Protein AF-A0A7X7AQ90-F1 (afdb_monomer_lite)

pLDDT: mean 83.87, std 15.52, range [33.66, 98.31]

Foldseek 3Di:
DDDDDDPPPPDDDDDPCCVVPPLVVVQCVPPNVVLVVLLVLLQVVLVPDPPSKDFPDLQVSCVVSVHDSVCSVSNVCSQPPRLQWDADPVNTMIHGPVSNVVVVVVVVVVVVVVLVVLLQVQLVQCCVPVVDDPPDDSVNSSVVCVPDDPVRSVVSVVVSVVVVVVVVVVVVVD

Secondary structure (DSSP, 8-state):
---------------TTTTT-HHHHHHHHHHHHHHHHHHHHHHHHHHHSGGGEEE--HHHHHHHTT--GGGHHHHHHHHHHSSS-EE-TTSSEEE-HHHHHHHHHHHHHHHHHHHHHHHHHHHHHHHHTT-S-TT--HHHHHHHHHHS-HHHHHHHHHHHHHHHHHHHHHHH--

Structure (mmCIF, N/CA/C/O backbone):
data_AF-A0A7X7AQ90-F1
#
_entry.id   AF-A0A7X7AQ90-F1
#
loop_
_atom_site.group_PDB
_atom_site.id
_atom_site.type_symbol
_atom_site.label_atom_id
_atom_site.label_alt_id
_atom_site.label_comp_id
_atom_site.label_asym_id
_atom_site.label_entity_id
_atom_site.label_seq_id
_atom_site.pdbx_PDB_ins_code
_atom_site.Cartn_x
_atom_site.Cartn_y
_atom_site.Cartn_z
_atom_site.occupancy
_atom_site.B_iso_or_equiv
_atom_site.auth_seq_id
_atom_site.auth_comp_id
_atom_site.auth_asym_id
_atom_site.auth_atom_id
_atom_site.pdbx_PDB_model_num
ATOM 1 N N . MET A 1 1 ? 6.581 34.010 -11.342 1.00 36.72 1 MET A N 1
ATOM 2 C CA . MET A 1 1 ? 5.566 33.198 -12.042 1.00 36.72 1 MET A CA 1
ATOM 3 C C . MET A 1 1 ? 5.874 31.748 -11.698 1.00 36.72 1 MET A C 1
ATOM 5 O O . MET A 1 1 ? 6.819 31.195 -12.242 1.00 36.72 1 MET A O 1
ATOM 9 N N . ALA A 1 2 ? 5.233 31.218 -10.655 1.00 33.66 2 ALA A N 1
ATOM 10 C CA . ALA A 1 2 ? 5.520 29.880 -10.141 1.00 33.66 2 ALA A CA 1
ATOM 11 C C . ALA A 1 2 ? 4.783 28.842 -10.994 1.00 33.66 2 ALA A C 1
ATOM 13 O O . ALA A 1 2 ? 3.588 28.985 -11.245 1.00 33.66 2 ALA A O 1
ATOM 14 N N . ILE A 1 3 ? 5.518 27.834 -11.459 1.00 39.72 3 ILE A N 1
ATOM 15 C CA . ILE A 1 3 ? 4.978 26.676 -12.169 1.00 39.72 3 ILE A CA 1
ATOM 16 C C . ILE A 1 3 ? 4.234 25.843 -11.125 1.00 39.72 3 ILE A C 1
ATOM 18 O O . ILE A 1 3 ? 4.847 25.267 -10.230 1.00 39.72 3 ILE A O 1
ATOM 22 N N . ILE A 1 4 ? 2.905 25.856 -11.205 1.00 45.44 4 ILE A N 1
ATOM 23 C CA . ILE A 1 4 ? 2.028 25.020 -10.388 1.00 45.44 4 ILE A CA 1
ATOM 24 C C . ILE A 1 4 ? 2.265 23.577 -10.834 1.00 45.44 4 ILE A C 1
ATOM 26 O O . ILE A 1 4 ? 2.124 23.259 -12.016 1.00 45.44 4 ILE A O 1
ATOM 30 N N . GLY A 1 5 ? 2.699 22.741 -9.890 1.00 42.06 5 GLY A N 1
ATOM 31 C CA . GLY A 1 5 ? 2.910 21.317 -10.103 1.00 42.06 5 GLY A CA 1
ATOM 32 C C . GLY A 1 5 ? 1.637 20.665 -10.628 1.00 42.06 5 GLY A C 1
ATOM 33 O O . GLY A 1 5 ? 0.550 20.872 -10.101 1.00 42.06 5 GLY A O 1
ATOM 34 N N . THR A 1 6 ? 1.780 19.897 -11.698 1.00 45.97 6 THR A N 1
ATOM 35 C CA . THR A 1 6 ? 0.759 18.970 -12.175 1.00 45.97 6 THR A CA 1
ATOM 36 C C . THR A 1 6 ? 0.484 17.944 -11.083 1.00 45.97 6 THR A C 1
ATOM 38 O O . THR A 1 6 ? 1.314 17.061 -10.858 1.00 45.97 6 THR A O 1
ATOM 41 N N . ASP A 1 7 ? -0.667 18.063 -10.420 1.00 43.97 7 ASP A N 1
ATOM 42 C CA . ASP A 1 7 ? -1.220 17.014 -9.570 1.00 43.97 7 ASP A CA 1
ATOM 43 C C . ASP A 1 7 ? -1.298 15.720 -10.386 1.00 43.97 7 ASP A C 1
ATOM 45 O O . ASP A 1 7 ? -2.056 15.600 -11.355 1.00 43.97 7 ASP A O 1
ATOM 49 N N . MET A 1 8 ? -0.464 14.745 -10.020 1.00 46.53 8 MET A N 1
ATOM 50 C CA . MET A 1 8 ? -0.612 13.381 -10.499 1.00 46.53 8 MET A CA 1
ATOM 51 C C . MET A 1 8 ? -1.924 12.853 -9.935 1.00 46.53 8 MET A C 1
ATOM 53 O O . MET A 1 8 ? -1.997 12.474 -8.771 1.00 46.53 8 MET A O 1
ATOM 57 N N . ASN A 1 9 ? -2.948 12.881 -10.788 1.00 40.16 9 ASN A N 1
ATOM 58 C CA . ASN A 1 9 ? -4.267 12.291 -10.610 1.00 40.16 9 ASN A CA 1
ATOM 59 C C . ASN A 1 9 ? -4.200 11.069 -9.673 1.00 40.16 9 ASN A C 1
ATOM 61 O O . ASN A 1 9 ? -3.647 10.027 -10.040 1.00 40.16 9 ASN A O 1
ATOM 65 N N . SER A 1 10 ? -4.720 11.237 -8.453 1.00 38.38 10 SER A N 1
ATOM 66 C CA . SER A 1 10 ? -4.784 10.224 -7.397 1.00 38.38 10 SER A CA 1
ATOM 67 C C . SER A 1 10 ? -5.743 9.108 -7.818 1.00 38.38 10 SER A C 1
ATOM 69 O O . SER A 1 10 ? -6.911 9.074 -7.442 1.00 38.38 10 SER A O 1
ATOM 71 N N . TYR A 1 11 ? -5.278 8.216 -8.692 1.00 41.94 11 TYR A N 1
ATOM 72 C CA . TYR A 1 11 ? -5.996 6.989 -9.000 1.00 41.94 11 TYR A CA 1
ATOM 73 C C . TYR A 1 11 ? -5.712 5.989 -7.884 1.00 41.94 11 TYR A C 1
ATOM 75 O O . TYR A 1 11 ? -4.647 5.368 -7.840 1.00 41.94 11 TYR A O 1
ATOM 83 N N . PHE A 1 12 ? -6.661 5.869 -6.963 1.00 40.75 12 PHE A N 1
ATOM 84 C CA . PHE A 1 12 ? -6.684 4.800 -5.982 1.00 40.75 12 PHE A CA 1
ATOM 85 C C . PHE A 1 12 ? -7.388 3.599 -6.624 1.00 40.75 12 PHE A C 1
ATOM 87 O O . PHE A 1 12 ? -8.560 3.690 -6.992 1.00 40.75 12 PHE A O 1
ATOM 94 N N . ALA A 1 13 ? -6.670 2.493 -6.836 1.00 45.75 13 ALA A N 1
ATOM 95 C CA . ALA A 1 13 ? -7.285 1.265 -7.326 1.00 45.75 13 ALA A CA 1
ATOM 96 C C . ALA A 1 13 ? -8.237 0.751 -6.238 1.00 45.75 13 ALA A C 1
ATOM 98 O O . ALA A 1 13 ? -7.793 0.301 -5.189 1.00 45.75 13 ALA A O 1
ATOM 99 N N . HIS A 1 14 ? -9.540 0.894 -6.457 1.00 53.62 14 HIS A N 1
ATOM 100 C CA . HIS A 1 14 ? -10.553 0.354 -5.562 1.00 53.62 14 HIS A CA 1
ATOM 101 C C . HIS A 1 14 ? -10.914 -1.047 -6.051 1.00 53.62 14 HIS A C 1
ATOM 103 O O . HIS A 1 14 ? -11.253 -1.219 -7.227 1.00 53.62 14 HIS A O 1
ATOM 109 N N . ASP A 1 15 ? -10.873 -2.044 -5.170 1.00 54.84 15 ASP A N 1
ATOM 110 C CA . ASP A 1 15 ? -11.401 -3.360 -5.505 1.00 54.84 15 ASP A CA 1
ATOM 111 C C . ASP A 1 15 ? -12.885 -3.223 -5.827 1.00 54.84 15 ASP A C 1
ATOM 113 O O . ASP A 1 15 ? -13.664 -2.672 -5.045 1.00 54.84 15 ASP A O 1
ATOM 117 N N . SER A 1 16 ? -13.293 -3.695 -7.005 1.00 51.47 16 SER A N 1
ATOM 118 C CA . SER A 1 16 ? -14.656 -3.494 -7.530 1.00 51.47 16 SER A CA 1
ATOM 119 C C . SER A 1 16 ? -15.745 -4.049 -6.590 1.00 51.47 16 SER A C 1
ATOM 121 O O . SER A 1 16 ? -16.898 -3.640 -6.685 1.00 51.47 16 SER A O 1
ATOM 123 N N . ASN A 1 17 ? -15.351 -4.903 -5.634 1.00 55.38 17 ASN A N 1
ATOM 124 C CA . ASN A 1 17 ? -16.199 -5.555 -4.640 1.00 55.38 17 ASN A CA 1
ATOM 125 C C . ASN A 1 17 ? -15.858 -5.188 -3.180 1.00 55.38 17 ASN A C 1
ATOM 127 O O . ASN A 1 17 ? -16.280 -5.904 -2.279 1.00 55.38 17 ASN A O 1
ATOM 131 N N . ALA A 1 18 ? -15.145 -4.090 -2.881 1.00 55.31 18 ALA A N 1
ATOM 132 C CA . ALA A 1 18 ? -14.766 -3.786 -1.484 1.00 55.31 18 ALA A CA 1
ATOM 133 C C . ALA A 1 18 ? -15.975 -3.607 -0.534 1.00 55.31 18 ALA A C 1
ATOM 135 O O . ALA A 1 18 ? -15.851 -3.738 0.681 1.00 55.31 18 ALA A O 1
ATOM 136 N N . ARG A 1 19 ? -17.171 -3.343 -1.084 1.00 57.69 19 ARG A N 1
ATOM 137 C CA . ARG A 1 19 ? -18.437 -3.298 -0.332 1.00 57.69 19 ARG A CA 1
ATOM 138 C C . ARG A 1 19 ? -18.972 -4.688 0.052 1.00 57.69 19 ARG A C 1
ATOM 140 O O . ARG A 1 19 ? -19.785 -4.787 0.966 1.00 57.69 19 ARG A O 1
ATOM 147 N N . GLU A 1 20 ? -18.543 -5.733 -0.646 1.00 61.50 20 GLU A N 1
ATOM 148 C CA . GLU A 1 20 ? -18.900 -7.135 -0.395 1.00 61.50 20 GLU A CA 1
ATOM 149 C C . GLU A 1 20 ? -17.833 -7.878 0.423 1.00 61.50 20 GLU A C 1
ATOM 151 O O . GLU A 1 20 ? -18.073 -9.011 0.838 1.00 61.50 20 GLU A O 1
ATOM 156 N N . ASP A 1 21 ? -16.681 -7.254 0.703 1.00 81.44 21 ASP A N 1
ATOM 157 C CA . ASP A 1 21 ? -15.670 -7.835 1.586 1.00 81.44 21 ASP A CA 1
ATOM 158 C C . ASP A 1 21 ? -16.246 -7.990 3.004 1.00 81.44 21 ASP A C 1
ATOM 160 O O . ASP A 1 21 ? -16.609 -7.019 3.678 1.00 81.44 21 ASP A O 1
ATOM 164 N N . ALA A 1 22 ? -16.329 -9.240 3.466 1.00 85.94 22 ALA A N 1
ATOM 165 C CA . ALA A 1 22 ? -16.864 -9.591 4.773 1.00 85.94 22 ALA A CA 1
ATOM 166 C C . ALA A 1 22 ? -16.103 -8.913 5.929 1.00 85.94 22 ALA A C 1
ATOM 168 O O . ALA A 1 22 ? -16.722 -8.577 6.945 1.00 85.94 22 ALA A O 1
ATOM 169 N N . ARG A 1 23 ? -14.798 -8.655 5.772 1.00 91.12 23 ARG A N 1
ATOM 170 C CA . ARG A 1 23 ? -13.968 -7.938 6.754 1.00 91.12 23 ARG A CA 1
ATOM 171 C C . ARG A 1 23 ? -14.397 -6.481 6.866 1.00 91.12 23 ARG A C 1
ATOM 173 O O . ARG A 1 23 ? -14.662 -5.994 7.965 1.00 91.12 23 ARG A O 1
ATOM 180 N N . MET A 1 24 ? -14.590 -5.821 5.723 1.00 91.81 24 MET A N 1
ATOM 181 C CA . MET A 1 24 ? -15.057 -4.434 5.651 1.00 91.81 24 MET A CA 1
ATOM 182 C C . MET A 1 24 ? -16.499 -4.280 6.140 1.00 91.81 24 MET A C 1
ATOM 184 O O . MET A 1 24 ? -16.811 -3.321 6.847 1.00 91.81 24 MET A O 1
ATOM 188 N N . ILE A 1 25 ? -17.376 -5.243 5.842 1.00 91.69 25 ILE A N 1
ATOM 189 C CA . ILE A 1 25 ? -18.739 -5.282 6.394 1.00 91.69 25 ILE A CA 1
ATOM 190 C C . ILE A 1 25 ? -18.697 -5.424 7.923 1.00 91.69 25 ILE A C 1
ATOM 192 O O . ILE A 1 25 ? -19.454 -4.756 8.629 1.00 91.69 25 ILE A O 1
ATOM 196 N N . THR A 1 26 ? -17.815 -6.275 8.452 1.00 93.50 26 THR A N 1
ATOM 197 C CA . THR A 1 26 ? -17.663 -6.478 9.902 1.00 93.50 26 THR A CA 1
ATOM 198 C C . THR A 1 26 ? -17.117 -5.223 10.583 1.00 93.50 26 THR A C 1
ATOM 200 O O . THR A 1 26 ? -17.656 -4.802 11.611 1.00 93.50 26 THR A O 1
ATOM 203 N N . LEU A 1 27 ? -16.133 -4.562 9.967 1.00 95.50 27 LEU A N 1
ATOM 204 C CA . LEU A 1 27 ? -15.621 -3.259 10.389 1.00 95.50 27 LEU A CA 1
ATOM 205 C C . LEU A 1 27 ? -16.728 -2.207 10.432 1.00 95.50 27 LEU A C 1
ATOM 207 O O . LEU A 1 27 ? -16.928 -1.562 11.461 1.00 95.50 27 LEU A O 1
ATOM 211 N N . GLN A 1 28 ? -17.496 -2.079 9.349 1.00 94.56 28 GLN A N 1
ATOM 212 C CA . GLN A 1 28 ? -18.601 -1.130 9.275 1.00 94.56 28 GLN A CA 1
ATOM 213 C C . GLN A 1 28 ? -19.657 -1.395 10.350 1.00 94.56 28 GLN A C 1
ATOM 215 O O . GLN A 1 28 ? -20.180 -0.459 10.951 1.00 94.56 28 GLN A O 1
ATOM 220 N N . ARG A 1 29 ? -19.982 -2.667 10.602 1.00 95.12 29 ARG A N 1
ATOM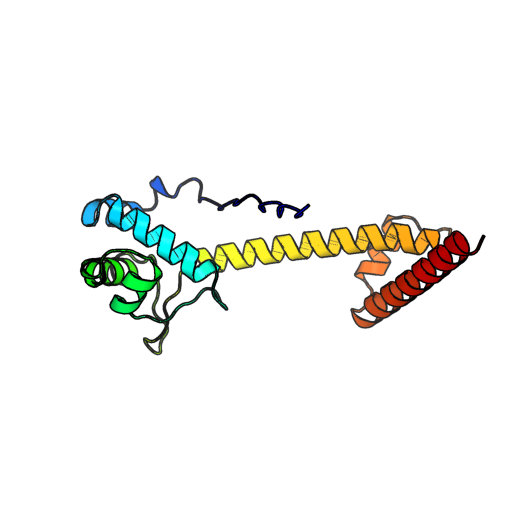 221 C CA . ARG A 1 29 ? -20.957 -3.053 11.627 1.00 95.12 29 ARG A CA 1
ATOM 222 C C . ARG A 1 29 ? -20.512 -2.666 13.034 1.00 95.12 29 ARG A C 1
ATOM 224 O O . ARG A 1 29 ? -21.365 -2.278 13.826 1.00 95.12 29 ARG A O 1
ATOM 231 N N . LYS A 1 30 ? -19.219 -2.789 13.348 1.00 96.69 30 LYS A N 1
ATOM 232 C CA . LYS A 1 30 ? -18.688 -2.523 14.694 1.00 96.69 30 LYS A CA 1
ATOM 233 C C . LYS A 1 30 ? -18.359 -1.045 14.920 1.00 96.69 30 LYS A C 1
ATOM 235 O O . LYS A 1 30 ? -18.707 -0.508 15.963 1.00 96.69 30 LYS A O 1
ATOM 240 N N . HIS A 1 31 ? -17.738 -0.396 13.936 1.00 96.19 31 HIS A N 1
ATOM 241 C CA . HIS A 1 31 ? -17.128 0.935 14.076 1.00 96.19 31 HIS A CA 1
ATOM 242 C C . HIS A 1 31 ? -17.711 1.992 13.128 1.00 96.19 31 HIS A C 1
ATOM 244 O O . HIS A 1 31 ? -17.219 3.120 13.047 1.00 96.19 31 HIS A O 1
ATOM 250 N N . GLY A 1 32 ? -18.762 1.645 12.382 1.00 95.19 32 GLY A N 1
ATOM 251 C CA . GLY A 1 32 ? -19.426 2.553 11.454 1.00 95.19 32 GLY A CA 1
ATOM 252 C C . GLY A 1 32 ? -18.506 3.061 10.342 1.00 95.19 32 GLY A C 1
ATOM 253 O O . GLY A 1 32 ? -17.493 2.455 9.988 1.00 95.19 32 GLY A O 1
ATOM 254 N N . TYR A 1 33 ? -18.864 4.214 9.778 1.00 94.44 33 TYR A N 1
ATOM 255 C CA . TYR A 1 33 ? -18.056 4.863 8.742 1.00 94.44 33 TYR A CA 1
ATOM 256 C C . TYR A 1 33 ? -16.755 5.470 9.277 1.00 94.44 33 TYR A C 1
ATOM 258 O O . TYR A 1 33 ? -15.823 5.640 8.496 1.00 94.44 33 TYR A O 1
ATOM 266 N N . GLN A 1 34 ? -16.661 5.751 10.582 1.00 95.31 34 GLN A N 1
ATOM 267 C CA . GLN A 1 34 ? -15.409 6.194 11.199 1.00 95.31 34 GLN A CA 1
ATOM 268 C C . GLN A 1 34 ? -14.340 5.103 11.080 1.00 95.31 34 GLN A C 1
ATOM 270 O O . GLN A 1 34 ? -13.233 5.385 10.628 1.00 95.31 34 GLN A O 1
ATOM 275 N N . GLY A 1 35 ? -14.695 3.848 11.383 1.00 95.50 35 GLY A N 1
ATOM 276 C CA . GLY A 1 35 ? -13.784 2.717 11.215 1.00 95.50 35 GLY A CA 1
ATOM 277 C C . GLY A 1 35 ? -13.321 2.533 9.770 1.00 95.50 35 GLY A C 1
ATOM 278 O O . GLY A 1 35 ? -12.132 2.360 9.524 1.00 95.50 35 GLY A O 1
ATOM 279 N N . ILE A 1 36 ? -14.240 2.654 8.804 1.00 95.19 36 ILE A N 1
ATOM 280 C CA . ILE A 1 36 ? -13.896 2.615 7.371 1.00 95.19 36 ILE A CA 1
ATOM 281 C C . ILE A 1 36 ? -12.925 3.746 7.003 1.00 95.19 36 ILE A C 1
ATOM 283 O O . ILE A 1 36 ? -11.958 3.511 6.283 1.00 95.19 36 ILE A O 1
ATOM 287 N N . GLY A 1 37 ? -13.178 4.970 7.474 1.00 95.56 37 GLY A N 1
ATOM 288 C CA . GLY A 1 37 ? -12.315 6.119 7.201 1.00 95.56 37 GLY A CA 1
ATOM 289 C C . GLY A 1 37 ? -10.895 5.914 7.728 1.00 95.56 37 GLY A C 1
ATOM 290 O O . GLY A 1 37 ? -9.934 6.150 7.002 1.00 95.56 37 GLY A O 1
ATOM 291 N N . ILE A 1 38 ? -10.765 5.406 8.955 1.00 96.94 38 ILE A N 1
ATOM 292 C CA . ILE A 1 38 ? -9.464 5.111 9.568 1.00 96.94 38 ILE A CA 1
ATOM 293 C C . ILE A 1 38 ? -8.749 3.980 8.833 1.00 96.94 38 ILE A C 1
ATOM 295 O O . ILE A 1 38 ? -7.557 4.098 8.577 1.00 96.94 38 ILE A O 1
ATOM 299 N N . TYR A 1 39 ? -9.460 2.921 8.435 1.00 96.56 39 TYR A N 1
ATOM 300 C CA . TYR A 1 39 ? -8.883 1.868 7.597 1.00 96.56 39 TYR A CA 1
ATOM 301 C C . TYR A 1 39 ? -8.241 2.448 6.328 1.00 96.56 39 TYR A C 1
ATOM 303 O O . TYR A 1 39 ? -7.079 2.164 6.042 1.00 96.56 39 TYR A O 1
ATOM 311 N N . TRP A 1 40 ? -8.955 3.309 5.597 1.00 95.62 40 TRP A N 1
ATOM 312 C CA . TRP A 1 40 ? -8.407 3.921 4.385 1.00 95.62 40 TRP A CA 1
ATOM 313 C C . TRP A 1 40 ? -7.221 4.842 4.670 1.00 95.62 40 TRP A C 1
ATOM 315 O O . TRP A 1 40 ? -6.251 4.827 3.914 1.00 95.62 40 TRP A O 1
ATOM 325 N N . ALA A 1 41 ? -7.263 5.588 5.774 1.00 96.38 41 ALA A N 1
ATOM 326 C CA . ALA A 1 41 ? -6.150 6.427 6.202 1.00 96.38 41 ALA A CA 1
ATOM 327 C C . ALA A 1 41 ? -4.899 5.591 6.549 1.00 96.38 41 ALA A C 1
ATOM 329 O O . ALA A 1 41 ? -3.787 5.966 6.182 1.00 96.38 41 ALA A O 1
ATOM 330 N N . LEU A 1 42 ? -5.073 4.422 7.180 1.00 97.56 42 LEU A N 1
ATOM 331 C CA . LEU A 1 42 ? -3.989 3.468 7.443 1.00 97.56 42 LEU A CA 1
ATOM 332 C C . LEU A 1 42 ? -3.410 2.902 6.141 1.00 97.56 42 LEU A C 1
ATOM 334 O O . LEU A 1 42 ? -2.195 2.881 5.978 1.00 97.56 42 LEU A O 1
ATOM 338 N N . ILE A 1 43 ? -4.250 2.490 5.186 1.00 96.62 43 ILE A N 1
ATOM 339 C CA . ILE A 1 43 ? -3.776 1.999 3.881 1.00 96.62 43 ILE A CA 1
ATOM 340 C C . ILE A 1 43 ? -2.978 3.077 3.137 1.00 96.62 43 ILE A C 1
ATOM 342 O O . ILE A 1 43 ? -1.937 2.783 2.547 1.00 96.62 43 ILE A O 1
ATOM 346 N N . GLU A 1 44 ? -3.437 4.330 3.168 1.00 95.44 44 GLU A N 1
ATOM 347 C CA . GLU A 1 44 ? -2.707 5.447 2.572 1.00 95.44 44 GLU A CA 1
ATOM 348 C C . GLU A 1 44 ? -1.349 5.669 3.252 1.00 95.44 44 GLU A C 1
ATOM 350 O O . GLU A 1 44 ? -0.342 5.808 2.553 1.00 95.44 44 GLU A O 1
ATOM 355 N N . LEU A 1 45 ? -1.306 5.638 4.589 1.00 96.81 45 LEU A N 1
ATOM 356 C CA . LEU A 1 45 ? -0.068 5.735 5.361 1.00 96.81 45 LEU A CA 1
ATOM 357 C C . LEU A 1 45 ? 0.921 4.633 4.964 1.00 96.81 45 LEU A C 1
ATOM 359 O O . LEU A 1 45 ? 2.075 4.931 4.655 1.00 96.81 45 LEU A O 1
ATOM 363 N N . LEU A 1 46 ? 0.476 3.376 4.928 1.00 97.25 46 LEU A N 1
ATOM 364 C CA . LEU A 1 46 ? 1.315 2.245 4.528 1.00 97.25 46 LEU A CA 1
ATOM 365 C C . LEU A 1 46 ? 1.853 2.434 3.107 1.00 97.25 46 LEU A C 1
ATOM 367 O O . LEU A 1 46 ? 3.052 2.320 2.876 1.00 97.25 46 LEU A O 1
ATOM 371 N N . ARG A 1 47 ? 0.993 2.820 2.159 1.00 95.12 47 ARG A N 1
ATOM 372 C CA . ARG A 1 47 ? 1.376 3.040 0.756 1.00 95.12 47 ARG A CA 1
ATOM 373 C C . ARG A 1 47 ? 2.467 4.105 0.582 1.00 95.12 47 ARG A C 1
ATOM 375 O O . ARG A 1 47 ? 3.210 4.053 -0.397 1.00 95.12 47 ARG A O 1
ATOM 382 N N . GLN A 1 48 ? 2.541 5.085 1.481 1.00 93.62 48 GLN A N 1
ATOM 383 C CA . GLN A 1 48 ? 3.552 6.147 1.454 1.00 93.62 48 GLN A CA 1
ATOM 384 C C . GLN A 1 48 ? 4.876 5.745 2.125 1.00 93.62 48 GLN A C 1
ATOM 386 O O . GLN A 1 48 ? 5.883 6.428 1.927 1.00 93.62 48 GLN A O 1
ATOM 391 N N . ASN A 1 49 ? 4.891 4.663 2.905 1.00 94.62 49 ASN A N 1
ATOM 392 C CA . ASN A 1 49 ? 6.069 4.201 3.627 1.00 94.62 49 ASN A CA 1
ATOM 393 C C . ASN A 1 49 ? 6.877 3.161 2.845 1.00 94.62 49 ASN A C 1
ATOM 395 O O . ASN A 1 49 ? 6.401 2.509 1.915 1.00 94.62 49 ASN A O 1
ATOM 399 N N . MET A 1 50 ? 8.144 3.018 3.238 1.00 90.25 50 MET A N 1
ATOM 400 C CA . MET A 1 50 ? 9.021 1.982 2.696 1.00 90.25 50 MET A CA 1
ATOM 401 C C . MET A 1 50 ? 8.470 0.596 3.051 1.00 90.25 50 MET A C 1
ATOM 403 O O . MET A 1 50 ? 7.968 0.401 4.151 1.00 90.25 50 MET A O 1
ATOM 407 N N . ASN A 1 51 ? 8.571 -0.351 2.115 1.00 92.56 51 ASN A N 1
ATOM 408 C CA . ASN A 1 51 ? 8.081 -1.731 2.251 1.00 92.56 51 ASN A CA 1
ATOM 409 C C . ASN A 1 51 ? 6.583 -1.871 2.564 1.00 92.56 51 ASN A C 1
ATOM 411 O O . ASN A 1 51 ? 6.143 -2.971 2.883 1.00 92.56 51 ASN A O 1
ATOM 415 N N . TYR A 1 52 ? 5.803 -0.791 2.455 1.00 95.62 52 TYR A N 1
ATOM 416 C CA . TYR A 1 52 ? 4.365 -0.803 2.722 1.00 95.62 52 TYR A CA 1
ATOM 417 C C . TYR A 1 52 ? 3.992 -1.219 4.157 1.00 95.62 52 TYR A C 1
ATOM 419 O O . TYR A 1 52 ? 2.914 -1.764 4.401 1.00 95.62 52 TYR A O 1
ATOM 427 N N . GLU A 1 53 ? 4.875 -0.929 5.114 1.00 97.12 53 GLU A N 1
ATOM 428 C CA . GLU A 1 53 ? 4.713 -1.224 6.541 1.00 97.12 53 GLU A CA 1
ATOM 429 C C . GLU A 1 53 ? 4.860 0.049 7.391 1.00 97.12 53 GLU A C 1
ATOM 431 O O . GLU A 1 53 ? 5.438 1.050 6.957 1.00 97.12 53 GLU A O 1
ATOM 436 N N . TYR A 1 54 ? 4.334 0.026 8.616 1.00 98.06 54 TYR A N 1
ATOM 437 C CA . TYR A 1 54 ? 4.522 1.114 9.578 1.00 98.06 54 TYR A CA 1
ATOM 438 C C . TYR A 1 54 ? 4.606 0.595 11.010 1.00 98.06 54 TYR A C 1
ATOM 440 O O . TYR A 1 54 ? 4.164 -0.513 11.300 1.00 98.06 54 TYR A O 1
ATOM 448 N N . GLN A 1 55 ? 5.195 1.384 11.909 1.00 97.88 55 GLN A N 1
ATOM 449 C CA . GLN A 1 55 ? 5.338 1.005 13.310 1.00 97.88 55 GLN A CA 1
ATOM 450 C C . GLN A 1 55 ? 3.963 0.823 13.975 1.00 97.88 55 GLN A C 1
ATOM 452 O O . GLN A 1 55 ? 3.075 1.664 13.831 1.00 97.88 55 GLN A O 1
ATOM 457 N N . TYR A 1 56 ? 3.797 -0.264 14.727 1.00 97.88 56 TYR A N 1
ATOM 458 C CA . TYR A 1 56 ? 2.604 -0.514 15.526 1.00 97.88 56 TYR A CA 1
ATOM 459 C C . TYR A 1 56 ? 2.652 0.313 16.818 1.00 97.88 56 TYR A C 1
ATOM 461 O O . TYR A 1 56 ? 3.310 -0.056 17.790 1.00 97.88 56 TYR A O 1
ATOM 469 N N . ASP A 1 57 ? 1.979 1.462 16.791 1.00 97.19 57 ASP A N 1
ATOM 470 C CA . ASP A 1 57 ? 1.832 2.389 17.917 1.00 97.19 57 ASP A CA 1
ATOM 471 C C . ASP A 1 57 ? 0.494 3.146 17.768 1.00 97.19 57 ASP A C 1
ATOM 473 O O . ASP A 1 57 ? 0.446 4.180 17.09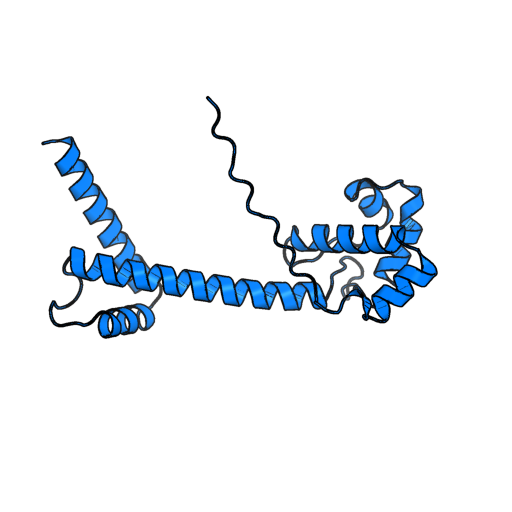7 1.00 97.19 57 ASP A O 1
ATOM 477 N N . PRO A 1 58 ? -0.624 2.612 18.302 1.00 96.44 58 PRO A N 1
ATOM 478 C CA . PRO A 1 58 ? -1.958 3.185 18.097 1.00 96.44 58 PRO A CA 1
ATOM 479 C C . PRO A 1 58 ? -2.119 4.639 18.565 1.00 96.44 58 PRO A C 1
ATOM 481 O O . PRO A 1 58 ? -2.843 5.402 17.924 1.00 96.44 58 PRO A O 1
ATOM 484 N N . GLU A 1 59 ? -1.435 5.041 19.640 1.00 95.38 59 GLU A N 1
ATOM 485 C CA . GLU A 1 59 ? -1.479 6.417 20.156 1.00 95.38 59 GLU A CA 1
ATOM 486 C C . GLU A 1 59 ? -0.805 7.384 19.177 1.00 95.38 59 GLU A C 1
ATOM 488 O O . GLU A 1 59 ? -1.383 8.398 18.778 1.00 95.38 59 GLU A O 1
ATOM 493 N N . ASN A 1 60 ? 0.396 7.039 18.712 1.00 95.88 60 ASN A N 1
ATOM 494 C CA . ASN A 1 60 ? 1.106 7.842 17.720 1.00 95.88 60 ASN A CA 1
ATOM 495 C C . ASN A 1 60 ? 0.385 7.836 16.362 1.00 95.88 60 ASN A C 1
ATOM 497 O O . ASN A 1 60 ? 0.299 8.861 15.687 1.00 95.88 60 ASN A O 1
ATOM 501 N N . LEU A 1 61 ? -0.207 6.705 15.970 1.00 97.12 61 LEU A N 1
ATOM 502 C CA . LEU A 1 61 ? -1.018 6.615 14.759 1.00 97.12 61 LEU A CA 1
ATOM 503 C C . LEU A 1 61 ? -2.204 7.584 14.797 1.00 97.12 61 LEU A C 1
ATOM 505 O O . LEU A 1 61 ? -2.468 8.227 13.783 1.00 97.12 61 LEU A O 1
ATOM 509 N N . ALA A 1 62 ? -2.882 7.754 15.936 1.00 95.75 62 ALA A N 1
ATOM 510 C CA . ALA A 1 62 ? -3.967 8.731 16.053 1.00 95.75 62 ALA A CA 1
ATOM 511 C C . ALA A 1 62 ? -3.485 10.152 15.708 1.00 95.75 62 ALA A C 1
ATOM 513 O O . ALA A 1 62 ? -4.094 10.843 14.883 1.00 95.75 62 ALA A O 1
ATOM 514 N N . TYR A 1 63 ? -2.324 10.532 16.247 1.00 95.50 63 TYR A N 1
ATOM 515 C CA . TYR A 1 63 ? -1.678 11.808 15.952 1.00 95.50 63 TYR A CA 1
ATOM 516 C C . TYR A 1 63 ? -1.288 11.945 14.469 1.00 95.50 63 TYR A C 1
ATOM 518 O O . TYR A 1 63 ? -1.616 12.948 13.828 1.00 95.50 63 TYR A O 1
ATOM 526 N N . ILE A 1 64 ? -0.632 10.932 13.891 1.00 95.06 64 ILE A N 1
ATOM 527 C CA . ILE A 1 64 ? -0.188 10.930 12.484 1.00 95.06 64 ILE A CA 1
ATOM 528 C C . ILE A 1 64 ? -1.370 11.037 11.520 1.00 95.06 64 ILE A C 1
ATOM 530 O O . ILE A 1 64 ? -1.323 11.812 10.561 1.00 95.06 64 ILE A O 1
ATOM 534 N N . LEU A 1 65 ? -2.448 10.301 11.795 1.00 95.00 65 LEU A N 1
ATOM 535 C CA . LEU A 1 65 ? -3.672 10.316 10.997 1.00 95.00 65 LEU A CA 1
ATOM 536 C C . LEU A 1 65 ? -4.525 11.571 11.240 1.00 95.00 65 LEU A C 1
ATOM 538 O O . LEU A 1 65 ? -5.524 11.770 10.548 1.00 95.00 65 LEU A O 1
ATOM 542 N N . ARG A 1 66 ? -4.122 12.441 12.180 1.00 93.62 66 ARG A N 1
ATOM 543 C CA . ARG A 1 66 ? -4.825 13.676 12.563 1.00 93.62 66 ARG A CA 1
ATOM 544 C C . ARG A 1 66 ? -6.266 13.422 12.999 1.00 93.62 66 ARG A C 1
ATOM 546 O O . ARG A 1 66 ? -7.160 14.226 12.726 1.00 93.62 66 ARG A O 1
ATOM 553 N N . VAL A 1 67 ? -6.478 12.293 13.662 1.00 91.25 67 VAL A N 1
ATOM 554 C CA . VAL A 1 67 ? -7.725 11.979 14.356 1.00 91.25 67 VAL A CA 1
ATOM 555 C C . VAL A 1 67 ? -7.566 12.326 15.834 1.00 91.25 67 VAL A C 1
ATOM 557 O O . VAL A 1 67 ? -6.477 12.670 16.287 1.00 91.25 67 VAL A O 1
ATOM 560 N N . SER A 1 68 ? -8.661 12.323 16.584 1.00 86.00 68 SER A N 1
ATOM 561 C CA . SER A 1 68 ? -8.612 12.609 18.015 1.00 86.00 68 SER A CA 1
ATOM 562 C C . SER A 1 68 ? -7.871 11.501 18.775 1.00 86.00 68 SER A C 1
ATOM 564 O O . SER A 1 68 ? -7.962 10.331 18.406 1.00 86.00 68 SER A O 1
ATOM 566 N N . ASP A 1 69 ? -7.152 11.858 19.842 1.00 79.56 69 ASP A N 1
ATOM 567 C CA . ASP A 1 69 ? -6.324 10.914 20.617 1.00 79.56 69 ASP A CA 1
ATOM 568 C C . ASP A 1 69 ? -7.145 9.760 21.230 1.00 79.56 69 ASP A C 1
ATOM 570 O O . ASP A 1 69 ? -6.652 8.646 21.389 1.00 79.56 69 ASP A O 1
ATOM 574 N N . ASP A 1 70 ? -8.437 9.986 21.490 1.00 85.81 70 ASP A N 1
ATOM 575 C CA . ASP A 1 70 ? -9.396 8.963 21.935 1.00 85.81 70 ASP A CA 1
ATOM 576 C C . ASP A 1 70 ? -9.703 7.888 20.868 1.00 85.81 70 ASP A C 1
ATOM 578 O O . ASP A 1 70 ? -10.426 6.929 21.131 1.00 85.81 70 ASP A O 1
ATOM 582 N N . THR A 1 71 ? -9.124 8.009 19.670 1.00 92.19 71 THR A N 1
ATOM 583 C CA . THR A 1 71 ? -9.260 7.048 18.569 1.00 92.19 71 THR A CA 1
ATOM 584 C C . THR A 1 71 ? -8.228 5.912 18.644 1.00 92.19 71 THR A C 1
ATOM 586 O O . THR A 1 71 ? -8.309 4.971 17.854 1.00 92.19 71 THR A O 1
ATOM 589 N N . ALA A 1 72 ? -7.276 5.943 19.584 1.00 95.19 72 ALA A N 1
ATOM 590 C CA . ALA A 1 72 ? -6.235 4.915 19.707 1.00 95.19 72 ALA A CA 1
ATOM 591 C C . ALA A 1 72 ? -6.814 3.490 19.854 1.00 95.19 72 ALA A C 1
ATOM 593 O O . ALA A 1 72 ? -6.425 2.588 19.113 1.00 95.19 72 ALA A O 1
ATOM 594 N N . GLU A 1 73 ? -7.822 3.299 20.714 1.00 96.88 73 GLU A N 1
ATOM 595 C CA . GLU A 1 73 ? -8.503 2.002 20.892 1.00 96.88 73 GLU A CA 1
ATOM 596 C C . GLU A 1 73 ? -9.221 1.536 19.613 1.00 96.88 73 GLU A C 1
ATOM 598 O O . GLU A 1 73 ? -9.296 0.342 19.303 1.00 96.88 73 GLU A O 1
ATOM 603 N N . LEU A 1 74 ? -9.750 2.487 18.835 1.00 97.31 74 LEU A N 1
ATOM 604 C CA . LEU A 1 74 ? -10.381 2.200 17.553 1.00 97.31 74 LEU A CA 1
ATOM 605 C C . LEU A 1 74 ? -9.336 1.754 16.522 1.00 97.31 74 LEU A C 1
ATOM 607 O O . LEU A 1 74 ? -9.554 0.748 15.848 1.00 97.31 74 LEU A O 1
ATOM 611 N N . ILE A 1 75 ? -8.199 2.448 16.427 1.00 97.88 75 ILE A N 1
ATOM 612 C CA . ILE A 1 75 ? -7.081 2.082 15.543 1.00 97.88 75 ILE A CA 1
ATOM 613 C C . ILE A 1 75 ? -6.556 0.689 15.894 1.00 97.88 75 ILE A C 1
ATOM 615 O O . ILE A 1 75 ? -6.469 -0.166 15.013 1.00 97.88 75 ILE A O 1
ATOM 619 N N . GLU A 1 76 ? -6.284 0.431 17.174 1.00 97.75 76 GLU A N 1
ATOM 620 C CA . GLU A 1 76 ? -5.871 -0.889 17.656 1.00 97.75 76 GLU A CA 1
ATOM 621 C C . GLU A 1 76 ? -6.896 -1.957 17.266 1.00 97.75 76 GLU A C 1
ATOM 623 O O . GLU A 1 76 ? -6.548 -2.984 16.677 1.00 97.75 76 GLU A O 1
ATOM 628 N N . SER A 1 77 ? -8.188 -1.699 17.499 1.00 97.81 77 SER A N 1
ATOM 629 C CA . SER A 1 77 ? -9.213 -2.657 17.107 1.00 97.81 77 SER A CA 1
ATOM 630 C C . SER A 1 77 ? -9.254 -2.892 15.600 1.00 97.81 77 SER A C 1
ATOM 632 O O . SER A 1 77 ? -9.612 -4.000 15.208 1.00 97.81 77 SER A O 1
ATOM 634 N N . ILE A 1 78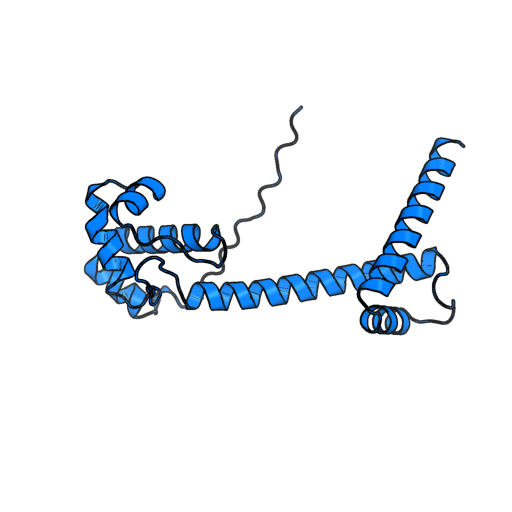 ? -9.000 -1.883 14.768 1.00 98.00 78 ILE A N 1
ATOM 635 C CA . ILE A 1 78 ? -8.998 -2.019 13.306 1.00 98.00 78 ILE A CA 1
ATOM 636 C C . ILE A 1 78 ? -7.836 -2.902 12.855 1.00 98.00 78 ILE A C 1
ATOM 638 O O . ILE A 1 78 ? -8.043 -3.791 12.029 1.00 98.00 78 ILE A O 1
ATOM 642 N N . ILE A 1 79 ? -6.650 -2.680 13.423 1.00 97.75 79 ILE A N 1
ATOM 643 C CA . ILE A 1 79 ? -5.438 -3.435 13.095 1.00 97.75 79 ILE A CA 1
ATOM 644 C C . ILE A 1 79 ? -5.574 -4.897 13.533 1.00 97.75 79 ILE A C 1
ATOM 646 O O . ILE A 1 79 ? -5.245 -5.792 12.763 1.00 97.75 79 ILE A O 1
ATOM 650 N N . LEU A 1 80 ? -6.100 -5.152 14.735 1.00 97.12 80 LEU A N 1
ATOM 651 C CA . LEU A 1 80 ? -6.051 -6.486 15.338 1.00 97.12 80 LEU A CA 1
ATOM 652 C C . LEU A 1 80 ? -7.264 -7.386 15.060 1.00 97.12 80 LEU A C 1
ATOM 654 O O . LEU A 1 80 ? -7.125 -8.603 15.110 1.00 97.12 80 LEU A O 1
ATOM 658 N N . ASN A 1 81 ? -8.463 -6.831 14.835 1.00 96.88 81 ASN A N 1
ATOM 659 C CA . ASN A 1 81 ? -9.706 -7.609 15.004 1.00 96.88 81 ASN A CA 1
ATOM 660 C C . ASN A 1 81 ? -10.519 -7.859 13.724 1.00 96.88 81 ASN A C 1
ATOM 662 O O . ASN A 1 81 ? -11.651 -8.338 13.822 1.00 96.88 81 ASN A O 1
ATOM 666 N N . PHE A 1 82 ? -10.010 -7.494 12.546 1.00 94.94 82 PHE A N 1
ATOM 667 C CA . PHE A 1 82 ? -10.777 -7.592 11.293 1.00 94.94 82 PHE A CA 1
ATOM 668 C C 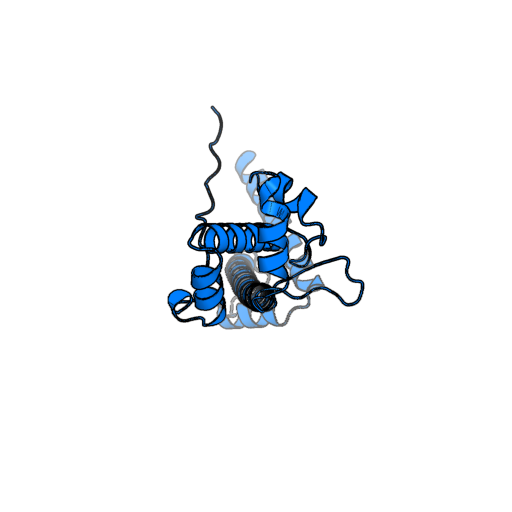. PHE A 1 82 ? -10.033 -8.280 10.147 1.00 94.94 82 PHE A C 1
ATOM 670 O O . PHE A 1 82 ? -10.536 -8.262 9.027 1.00 94.94 82 PHE A O 1
ATOM 677 N N . ASP A 1 83 ? -8.854 -8.858 10.398 1.00 93.88 83 ASP A N 1
ATOM 678 C CA . ASP A 1 83 ? -8.029 -9.531 9.380 1.00 93.88 83 ASP A CA 1
ATOM 679 C C . ASP A 1 83 ? -7.715 -8.635 8.159 1.00 93.88 83 ASP A C 1
ATOM 681 O O . ASP A 1 83 ? -7.593 -9.090 7.018 1.00 93.88 83 ASP A O 1
ATOM 685 N N . LEU A 1 84 ? -7.644 -7.320 8.396 1.00 94.69 84 LEU A N 1
ATOM 686 C CA . LEU A 1 84 ? -7.300 -6.296 7.399 1.00 94.69 84 LEU A CA 1
ATOM 687 C C . LEU A 1 84 ? -5.794 -6.003 7.377 1.00 94.69 84 LEU A C 1
ATOM 689 O O . LEU A 1 84 ? -5.261 -5.529 6.367 1.00 94.69 84 LEU A O 1
ATOM 693 N N . PHE A 1 85 ? -5.130 -6.284 8.498 1.00 96.94 85 PHE A N 1
ATOM 694 C CA . PHE A 1 85 ? -3.716 -6.052 8.732 1.00 96.94 85 PHE A CA 1
ATOM 695 C C . PHE A 1 85 ? -3.105 -7.248 9.458 1.00 96.94 85 PHE A C 1
ATOM 697 O O . PHE A 1 85 ? -3.797 -7.995 10.148 1.00 96.94 85 PHE A O 1
ATOM 704 N N . GLU A 1 86 ? -1.795 -7.388 9.319 1.00 96.25 86 GLU A N 1
ATOM 705 C CA . GLU A 1 86 ? -0.976 -8.331 10.070 1.00 96.25 86 GLU A CA 1
ATOM 706 C C . GLU A 1 86 ? 0.111 -7.568 10.822 1.00 96.25 86 GLU A C 1
ATOM 708 O O . GLU A 1 86 ? 0.575 -6.521 10.364 1.00 96.25 86 GLU A O 1
ATOM 713 N N . ILE A 1 87 ? 0.518 -8.100 11.974 1.00 96.38 87 ILE A N 1
ATOM 714 C CA . ILE A 1 87 ? 1.670 -7.609 12.729 1.00 96.38 87 ILE A CA 1
ATOM 715 C C . ILE A 1 87 ? 2.847 -8.540 12.462 1.00 96.38 87 ILE A C 1
ATOM 717 O O . ILE A 1 87 ? 2.706 -9.764 12.458 1.00 96.38 87 ILE A O 1
ATOM 721 N N . ASP A 1 88 ? 4.016 -7.951 12.238 1.00 94.81 88 ASP A N 1
ATOM 722 C CA . ASP A 1 88 ? 5.242 -8.693 12.003 1.00 94.81 88 ASP A CA 1
ATOM 723 C C . ASP A 1 88 ? 5.608 -9.584 13.211 1.00 94.81 88 ASP A C 1
ATOM 725 O O . ASP A 1 88 ? 5.210 -9.312 14.346 1.00 94.81 88 ASP A O 1
ATOM 729 N N . PRO A 1 89 ? 6.433 -10.630 13.030 1.00 95.06 89 PRO A N 1
ATOM 730 C CA . PRO A 1 89 ? 6.808 -11.518 14.130 1.00 95.06 89 PRO A CA 1
ATOM 731 C C . PRO A 1 89 ? 7.483 -10.816 15.317 1.00 95.06 89 PRO A C 1
ATOM 733 O O . PRO A 1 89 ? 7.522 -11.379 16.411 1.00 95.06 89 PRO A O 1
ATOM 736 N N . THR A 1 90 ? 8.049 -9.617 15.120 1.00 94.81 90 THR A N 1
ATOM 737 C CA . THR A 1 90 ? 8.658 -8.844 16.209 1.00 94.81 90 THR A CA 1
ATOM 738 C C . THR A 1 90 ? 7.657 -8.002 16.998 1.00 94.81 90 THR A C 1
ATOM 740 O O . THR A 1 90 ? 8.021 -7.493 18.057 1.00 94.81 90 THR A O 1
ATOM 743 N N . GLY A 1 91 ? 6.413 -7.873 16.528 1.00 93.75 91 GLY A N 1
ATOM 744 C CA . GLY A 1 91 ? 5.378 -7.070 17.174 1.00 93.75 91 GLY A CA 1
ATOM 745 C C . GLY A 1 91 ? 5.537 -5.563 16.967 1.00 93.75 91 GLY A C 1
ATOM 746 O O . GLY A 1 91 ? 4.873 -4.785 17.646 1.00 93.75 91 GLY A O 1
ATOM 747 N N . ARG A 1 92 ? 6.464 -5.134 16.104 1.00 96.00 92 ARG A N 1
ATOM 748 C CA . ARG A 1 92 ? 6.879 -3.731 15.967 1.00 96.00 92 ARG A CA 1
ATOM 749 C C . ARG A 1 92 ? 6.269 -3.039 14.768 1.00 96.00 92 ARG A C 1
ATOM 751 O O . ARG A 1 92 ? 6.137 -1.822 14.816 1.00 96.00 92 ARG A O 1
ATOM 758 N N . TYR A 1 93 ? 5.936 -3.773 13.716 1.00 97.81 93 TYR A N 1
ATOM 759 C CA . TYR A 1 93 ? 5.399 -3.223 12.479 1.00 97.81 93 TYR A CA 1
ATOM 760 C C . TYR A 1 93 ? 4.100 -3.921 12.108 1.00 97.81 93 TYR A C 1
ATOM 762 O O . TYR A 1 93 ? 3.918 -5.101 12.397 1.00 97.81 93 TYR A O 1
ATOM 770 N N . PHE A 1 94 ? 3.211 -3.193 11.444 1.00 98.31 94 PHE A N 1
ATOM 771 C CA . PHE A 1 94 ? 2.018 -3.750 10.828 1.00 98.31 94 PHE A CA 1
ATOM 772 C C . PHE A 1 94 ? 1.986 -3.428 9.332 1.00 98.31 94 PHE A C 1
ATOM 774 O O . PHE A 1 94 ? 2.541 -2.421 8.882 1.00 98.31 94 PHE A O 1
ATOM 781 N N . PHE A 1 95 ? 1.331 -4.294 8.565 1.00 97.69 95 PHE A N 1
ATOM 782 C CA . PHE A 1 95 ? 1.185 -4.175 7.115 1.00 97.69 95 PHE A CA 1
ATOM 783 C C . PHE A 1 95 ? -0.156 -4.762 6.660 1.00 97.69 95 PHE A C 1
ATOM 785 O O . PHE A 1 95 ? -0.865 -5.397 7.439 1.00 97.69 95 PHE A O 1
ATOM 792 N N . SER A 1 96 ? -0.518 -4.554 5.392 1.00 96.25 96 SER A N 1
ATOM 793 C CA . SER A 1 96 ? -1.696 -5.179 4.779 1.00 96.25 96 SER A CA 1
ATOM 794 C C . SER A 1 96 ? -1.270 -6.067 3.615 1.00 96.25 96 SER A C 1
ATOM 796 O O . SER A 1 96 ? -0.647 -5.593 2.663 1.00 96.25 96 SER A O 1
ATOM 798 N N . TYR A 1 97 ? -1.620 -7.354 3.673 1.00 91.94 97 TYR A N 1
ATOM 799 C CA . TYR A 1 97 ? -1.293 -8.313 2.614 1.00 91.94 97 TYR A CA 1
ATOM 800 C C . TYR A 1 97 ? -1.882 -7.894 1.258 1.00 91.94 97 TYR A C 1
ATOM 802 O O . TYR A 1 97 ? -1.189 -7.914 0.240 1.00 91.94 97 TYR A O 1
ATOM 810 N N . ASP A 1 98 ? -3.138 -7.439 1.259 1.00 89.81 98 ASP A N 1
ATOM 811 C CA . ASP A 1 98 ? -3.843 -7.017 0.046 1.00 89.81 98 ASP A CA 1
ATOM 812 C C . ASP A 1 98 ? -3.190 -5.785 -0.587 1.00 89.81 98 ASP A C 1
ATOM 814 O O . ASP A 1 98 ? -3.037 -5.712 -1.809 1.00 89.81 98 ASP A O 1
ATOM 818 N N . LEU A 1 99 ? -2.752 -4.823 0.236 1.00 91.56 99 LEU A N 1
ATOM 819 C CA . LEU A 1 99 ? -2.002 -3.668 -0.252 1.00 91.56 99 LEU A CA 1
ATOM 820 C C . LEU A 1 99 ? -0.699 -4.114 -0.918 1.00 91.56 99 LEU A C 1
ATOM 822 O O . LEU A 1 99 ? -0.425 -3.690 -2.039 1.00 91.56 99 LEU A O 1
ATOM 826 N N . ASN A 1 100 ? 0.075 -4.980 -0.264 1.00 90.75 100 ASN A N 1
ATOM 827 C CA . ASN A 1 100 ? 1.369 -5.427 -0.777 1.00 90.75 100 ASN A CA 1
ATOM 828 C C . ASN A 1 100 ? 1.212 -6.154 -2.115 1.00 90.75 100 ASN A C 1
ATOM 830 O O . ASN A 1 100 ? 1.879 -5.796 -3.087 1.00 90.75 100 ASN A O 1
ATOM 834 N N . ALA A 1 101 ? 0.262 -7.088 -2.208 1.00 88.81 101 ALA A N 1
ATOM 835 C CA . ALA A 1 101 ? -0.039 -7.801 -3.448 1.00 88.81 101 ALA A CA 1
ATOM 836 C C . ALA A 1 101 ? -0.447 -6.842 -4.584 1.00 88.81 101 ALA A C 1
ATOM 838 O O . ALA A 1 101 ? 0.013 -6.965 -5.726 1.00 88.81 101 ALA A O 1
ATOM 839 N N . ASN A 1 102 ? -1.274 -5.841 -4.271 1.00 87.62 102 ASN A N 1
ATOM 840 C CA . ASN A 1 102 ? -1.685 -4.822 -5.231 1.00 87.62 102 ASN A CA 1
ATOM 841 C C . ASN A 1 102 ? -0.511 -3.940 -5.682 1.00 87.62 102 ASN A C 1
ATOM 843 O O . ASN A 1 102 ? -0.387 -3.635 -6.874 1.00 87.62 102 ASN A O 1
ATOM 847 N N . MET A 1 103 ? 0.367 -3.543 -4.760 1.00 89.38 103 MET A N 1
ATOM 848 C CA . MET A 1 103 ? 1.534 -2.721 -5.071 1.00 89.38 103 MET A CA 1
ATOM 849 C C . MET A 1 103 ? 2.552 -3.478 -5.924 1.00 89.38 103 MET A C 1
ATOM 851 O O . MET A 1 103 ? 2.973 -2.943 -6.950 1.00 89.38 103 MET A O 1
ATOM 855 N N . GLU A 1 104 ? 2.858 -4.737 -5.603 1.00 88.88 104 GLU A N 1
ATOM 856 C CA . GLU A 1 104 ? 3.728 -5.596 -6.420 1.00 88.88 104 GLU A CA 1
ATOM 857 C C . GLU A 1 104 ? 3.203 -5.734 -7.857 1.00 88.88 104 GLU A C 1
ATOM 859 O O . GLU A 1 104 ? 3.940 -5.583 -8.841 1.00 88.88 104 GLU A O 1
ATOM 864 N N . PHE A 1 105 ? 1.895 -5.963 -8.010 1.00 86.06 105 PHE A N 1
ATOM 865 C CA . PHE A 1 105 ? 1.273 -6.044 -9.326 1.00 86.06 105 PHE A CA 1
ATOM 866 C C . PHE A 1 105 ? 1.416 -4.727 -10.106 1.00 86.06 105 PHE A C 1
ATOM 868 O O . PHE A 1 105 ? 1.818 -4.734 -11.278 1.00 86.06 105 PHE A O 1
ATOM 875 N N . MET A 1 106 ? 1.127 -3.589 -9.469 1.00 85.06 106 MET A N 1
ATOM 876 C CA . MET A 1 106 ? 1.208 -2.268 -10.100 1.00 85.06 106 MET A CA 1
ATOM 877 C C . MET A 1 106 ? 2.643 -1.870 -10.453 1.00 85.06 106 MET A C 1
ATOM 879 O O . MET A 1 106 ? 2.874 -1.323 -11.537 1.00 85.06 106 MET A O 1
ATOM 883 N N . GLU A 1 107 ? 3.611 -2.180 -9.595 1.00 87.69 107 GLU A N 1
ATOM 884 C CA . GLU A 1 107 ? 5.036 -1.989 -9.862 1.00 87.69 107 GLU A CA 1
ATOM 885 C C . GLU A 1 107 ? 5.489 -2.810 -11.063 1.00 87.69 107 GLU A C 1
ATOM 887 O O . GLU A 1 107 ? 6.087 -2.258 -11.990 1.00 87.69 107 GLU A O 1
ATOM 892 N N . SER A 1 108 ? 5.117 -4.093 -11.125 1.00 87.75 108 SER A N 1
ATOM 893 C CA . SER A 1 108 ? 5.460 -4.956 -12.260 1.00 87.75 108 SER A CA 1
ATOM 894 C C . SER A 1 108 ? 4.905 -4.406 -13.581 1.00 87.75 108 SER A C 1
ATOM 896 O O . SER A 1 108 ? 5.572 -4.428 -14.623 1.00 87.75 108 SER A O 1
ATOM 898 N N . LYS A 1 109 ? 3.688 -3.850 -13.551 1.00 89.12 109 LYS A N 1
ATOM 899 C CA . LYS A 1 109 ? 3.050 -3.224 -14.711 1.00 89.12 109 LYS A CA 1
ATOM 900 C C . LYS A 1 109 ? 3.766 -1.933 -15.100 1.00 89.12 109 LYS A C 1
ATOM 902 O O . LYS A 1 109 ? 4.052 -1.731 -16.282 1.00 89.12 109 LYS A O 1
ATOM 907 N N . ARG A 1 110 ? 4.087 -1.074 -14.129 1.00 83.94 110 ARG A N 1
ATOM 908 C CA . ARG A 1 110 ? 4.841 0.169 -14.347 1.00 83.94 110 ARG A CA 1
ATOM 909 C C . ARG A 1 110 ? 6.221 -0.121 -14.933 1.00 83.94 110 ARG A C 1
ATOM 911 O O . ARG A 1 110 ? 6.619 0.557 -15.878 1.00 83.94 110 ARG A O 1
ATOM 918 N N . GLN A 1 111 ? 6.913 -1.143 -14.437 1.00 86.19 111 GLN A N 1
ATOM 919 C CA . GLN A 1 111 ? 8.207 -1.563 -14.960 1.00 86.19 111 GLN A CA 1
ATOM 920 C C . GLN A 1 111 ? 8.097 -1.998 -16.425 1.00 86.19 111 GLN A C 1
ATOM 922 O O . GLN A 1 111 ? 8.808 -1.465 -17.274 1.00 86.19 111 GLN A O 1
ATOM 927 N N . LYS A 1 112 ? 7.148 -2.881 -16.760 1.00 86.56 112 LYS A N 1
ATOM 928 C CA . LYS A 1 112 ? 6.927 -3.331 -18.149 1.00 86.56 112 LYS A CA 1
ATOM 929 C C . LYS A 1 112 ? 6.604 -2.178 -19.102 1.00 86.56 112 LYS A C 1
ATOM 931 O O . LYS A 1 112 ? 7.061 -2.172 -20.249 1.00 86.56 112 LYS A O 1
ATOM 936 N N . LEU A 1 113 ? 5.817 -1.203 -18.642 1.00 84.38 113 LEU A N 1
ATOM 937 C CA . LEU A 1 113 ? 5.505 0.005 -19.410 1.00 84.38 113 LEU A CA 1
ATOM 938 C C . LEU A 1 113 ? 6.747 0.881 -19.608 1.00 84.38 113 LEU A C 1
ATOM 940 O O . LEU A 1 113 ? 6.991 1.335 -20.723 1.00 84.38 113 LEU A O 1
ATOM 944 N N . SER A 1 114 ? 7.554 1.068 -18.561 1.00 82.56 114 SER A N 1
ATOM 945 C CA . SER A 1 114 ? 8.808 1.822 -18.631 1.00 82.56 114 SER A CA 1
ATOM 946 C C . SER A 1 114 ? 9.807 1.176 -19.595 1.00 82.56 114 SER A C 1
ATOM 948 O O . SER A 1 114 ? 10.311 1.851 -20.490 1.00 82.56 114 SER A O 1
ATOM 950 N N . GLU A 1 115 ? 10.022 -0.138 -19.495 1.00 82.12 115 GLU A N 1
ATOM 951 C CA . GLU A 1 115 ? 10.900 -0.898 -20.393 1.00 82.12 115 GLU A CA 1
ATOM 952 C C . GLU A 1 115 ? 10.436 -0.821 -21.850 1.00 82.12 115 GLU A C 1
ATOM 954 O O . GLU A 1 115 ? 11.247 -0.663 -22.762 1.00 82.12 115 GLU A O 1
ATOM 959 N N . SER A 1 116 ? 9.125 -0.899 -22.084 1.00 81.62 116 SER A N 1
ATOM 960 C CA . SER A 1 116 ? 8.560 -0.788 -23.432 1.00 81.62 116 SER A CA 1
ATOM 961 C C . SER A 1 116 ? 8.703 0.627 -23.997 1.00 81.62 116 SER A C 1
ATOM 963 O O . SER A 1 116 ? 9.016 0.777 -25.178 1.00 81.62 116 SER A O 1
ATOM 965 N N . GLY A 1 117 ? 8.550 1.658 -23.160 1.00 82.56 117 GLY A N 1
ATOM 966 C CA . GLY A 1 117 ? 8.822 3.047 -23.532 1.00 82.56 117 GLY A CA 1
ATOM 967 C C . GLY A 1 117 ? 10.295 3.284 -23.870 1.00 82.56 117 GLY A C 1
ATOM 968 O O . GLY A 1 117 ? 10.601 3.875 -24.905 1.00 82.56 117 GLY A O 1
ATOM 969 N N . ALA A 1 118 ? 11.210 2.753 -23.054 1.00 79.88 118 ALA A N 1
ATOM 970 C CA . ALA A 1 118 ? 12.648 2.817 -23.306 1.00 79.88 118 ALA A CA 1
ATOM 971 C C . ALA A 1 118 ? 13.032 2.094 -24.607 1.00 79.88 118 ALA A C 1
ATOM 973 O O . ALA A 1 118 ? 13.774 2.644 -25.416 1.00 79.88 118 ALA A O 1
ATOM 974 N N . ALA A 1 119 ? 12.471 0.906 -24.853 1.00 78.88 119 ALA A N 1
ATOM 975 C CA . ALA A 1 119 ? 12.685 0.166 -26.094 1.00 78.88 119 ALA A CA 1
ATOM 976 C C . ALA A 1 119 ? 12.182 0.944 -27.321 1.00 78.88 119 ALA A C 1
ATOM 978 O O . ALA A 1 119 ? 12.873 1.004 -28.333 1.00 78.88 119 ALA A O 1
ATOM 979 N N . GLY A 1 120 ? 11.010 1.582 -27.234 1.00 82.00 120 GLY A N 1
ATOM 980 C CA . GLY A 1 120 ? 10.491 2.438 -28.306 1.00 82.00 120 GLY A CA 1
ATOM 981 C C . GLY A 1 120 ? 11.392 3.644 -28.592 1.00 82.00 120 GLY A C 1
ATOM 982 O O . GLY A 1 120 ? 11.699 3.929 -29.748 1.00 82.00 120 GLY A O 1
ATOM 983 N N . ALA A 1 121 ? 11.879 4.320 -27.547 1.00 82.12 121 ALA A N 1
ATOM 984 C CA . ALA A 1 121 ? 12.831 5.420 -27.696 1.00 82.12 121 ALA A CA 1
ATOM 985 C C . ALA A 1 121 ? 14.161 4.953 -28.316 1.00 82.12 121 ALA A C 1
ATOM 987 O O . ALA A 1 121 ? 14.712 5.632 -29.185 1.00 82.12 121 ALA A O 1
ATOM 988 N N . ALA A 1 122 ? 14.653 3.776 -27.918 1.00 77.62 122 ALA A N 1
ATOM 989 C CA . ALA A 1 122 ? 15.866 3.186 -28.469 1.00 77.62 122 ALA A CA 1
ATOM 990 C C . ALA A 1 122 ? 15.730 2.866 -29.963 1.00 77.62 122 ALA A C 1
ATOM 992 O O . ALA A 1 122 ? 16.653 3.166 -30.711 1.00 77.62 122 ALA A O 1
ATOM 993 N N . VAL A 1 123 ? 14.583 2.343 -30.418 1.00 81.69 123 VAL A N 1
ATOM 994 C CA . VAL A 1 123 ? 14.317 2.100 -31.850 1.00 81.69 123 VAL A CA 1
ATOM 995 C C . VAL A 1 123 ? 14.478 3.383 -32.666 1.00 81.69 123 VAL A C 1
ATOM 997 O O . VAL A 1 123 ? 15.215 3.406 -33.653 1.00 81.69 123 VAL A O 1
ATOM 1000 N N . THR A 1 124 ? 13.851 4.471 -32.217 1.00 79.44 124 THR A N 1
ATOM 1001 C CA . THR A 1 124 ? 13.942 5.782 -32.875 1.00 79.44 124 THR A CA 1
ATOM 1002 C C . THR A 1 124 ? 15.381 6.301 -32.899 1.00 79.44 124 THR A C 1
ATOM 1004 O O . THR A 1 124 ? 15.881 6.719 -33.943 1.00 79.44 124 THR A O 1
ATOM 1007 N N . ASN A 1 125 ? 16.075 6.240 -31.762 1.00 79.12 125 ASN A N 1
ATOM 1008 C CA . ASN A 1 125 ? 17.426 6.780 -31.631 1.00 79.12 125 ASN A CA 1
ATOM 1009 C C . ASN A 1 125 ? 18.481 5.943 -32.367 1.00 79.12 125 ASN A C 1
ATOM 1011 O O . ASN A 1 125 ? 19.389 6.507 -32.971 1.00 79.12 125 ASN A O 1
ATOM 1015 N N . PHE A 1 126 ? 18.374 4.614 -32.356 1.00 81.44 126 PHE A N 1
ATOM 1016 C CA . PHE A 1 126 ? 19.308 3.738 -33.065 1.00 81.44 126 PHE A CA 1
ATOM 1017 C C . PHE A 1 126 ? 19.273 3.960 -34.572 1.00 81.44 126 PHE A C 1
ATOM 1019 O O . PHE A 1 126 ? 20.336 4.000 -35.187 1.00 81.44 126 PHE A O 1
ATOM 1026 N N . LYS A 1 127 ? 18.086 4.191 -35.141 1.00 80.81 127 LYS A N 1
ATOM 1027 C CA . LYS A 1 127 ? 17.943 4.592 -36.545 1.00 80.81 127 LYS A CA 1
ATOM 1028 C C . LYS A 1 127 ? 18.513 5.984 -36.811 1.00 80.81 127 LYS A C 1
ATOM 1030 O O . LYS A 1 127 ? 19.263 6.161 -37.760 1.00 80.81 127 LYS A O 1
ATOM 1035 N N . LEU A 1 128 ? 18.193 6.967 -35.963 1.00 78.56 128 LEU A N 1
ATOM 1036 C CA . LEU A 1 128 ? 18.669 8.349 -36.125 1.00 78.56 128 LEU A CA 1
ATOM 1037 C C . LEU A 1 128 ? 20.197 8.475 -36.080 1.00 78.56 128 LEU A C 1
ATOM 1039 O O . LEU A 1 128 ? 20.753 9.318 -36.779 1.00 78.56 128 LEU A O 1
ATOM 1043 N N . TYR A 1 129 ? 20.860 7.673 -35.245 1.00 76.69 129 TYR A N 1
ATOM 1044 C CA . TYR A 1 129 ? 22.304 7.756 -35.014 1.00 76.69 129 TYR A CA 1
ATOM 1045 C C . TYR A 1 129 ? 23.106 6.639 -35.699 1.00 76.69 129 TYR A C 1
ATOM 1047 O O . TYR A 1 129 ? 24.304 6.531 -35.450 1.00 76.69 129 TYR A O 1
ATOM 1055 N N . GLY A 1 130 ? 22.471 5.806 -36.534 1.00 77.19 130 GLY A N 1
ATOM 1056 C CA . GLY A 1 130 ? 23.144 4.725 -37.268 1.00 77.19 130 GLY A CA 1
ATOM 1057 C C . GLY A 1 130 ? 23.818 3.686 -36.364 1.00 77.19 130 GLY A C 1
ATOM 1058 O O . GLY A 1 130 ? 24.860 3.139 -36.712 1.00 77.19 130 GLY A O 1
ATOM 1059 N N . ILE A 1 131 ? 23.266 3.448 -35.169 1.00 76.62 131 ILE A N 1
ATOM 1060 C CA . ILE A 1 131 ? 23.840 2.519 -34.175 1.00 76.62 131 ILE A CA 1
ATOM 1061 C C . ILE A 1 131 ? 23.575 1.056 -34.571 1.00 76.62 131 ILE A C 1
ATOM 1063 O O . ILE A 1 131 ? 24.281 0.146 -34.140 1.00 76.62 131 ILE A O 1
ATOM 1067 N N . VAL A 1 132 ? 22.566 0.829 -35.410 1.00 82.12 132 VAL A N 1
ATOM 1068 C CA . VAL A 1 132 ? 22.159 -0.480 -35.930 1.00 82.12 132 VAL A CA 1
ATOM 1069 C C . VAL A 1 132 ? 22.190 -0.473 -37.460 1.00 82.12 132 VAL A C 1
ATOM 1071 O O . VAL A 1 132 ? 22.105 0.602 -38.053 1.00 82.12 132 VAL A O 1
ATOM 1074 N N . PRO A 1 133 ? 22.285 -1.644 -38.113 1.00 84.88 133 PRO A N 1
ATOM 1075 C CA . PRO A 1 133 ? 22.223 -1.736 -39.569 1.00 84.88 133 PRO A CA 1
ATOM 1076 C C . PRO A 1 133 ? 20.933 -1.143 -40.155 1.00 84.88 133 PRO A C 1
ATOM 1078 O O . PRO A 1 133 ? 19.841 -1.403 -39.651 1.00 84.88 133 PRO A O 1
ATOM 1081 N N . ASP A 1 134 ? 21.045 -0.429 -41.278 1.00 82.31 134 ASP A N 1
ATOM 1082 C CA . ASP A 1 134 ? 19.911 0.238 -41.944 1.00 82.31 134 ASP A CA 1
ATOM 1083 C C . ASP A 1 134 ? 18.807 -0.726 -42.411 1.00 82.31 134 ASP A C 1
ATOM 1085 O O . ASP A 1 134 ? 17.658 -0.331 -42.599 1.00 82.31 134 ASP A O 1
ATOM 1089 N N . ASN A 1 135 ? 19.144 -2.003 -42.607 1.00 88.06 135 ASN A N 1
ATOM 1090 C CA . ASN A 1 135 ? 18.203 -3.033 -43.041 1.00 88.06 135 ASN A CA 1
ATOM 1091 C C . ASN A 1 135 ? 17.388 -3.652 -41.893 1.00 88.06 135 ASN A C 1
ATOM 1093 O O . ASN A 1 135 ? 16.570 -4.535 -42.151 1.00 88.06 135 ASN A O 1
ATOM 1097 N N . TRP A 1 136 ? 17.608 -3.235 -40.644 1.00 88.69 136 TRP A N 1
ATOM 1098 C CA . TRP A 1 136 ? 16.847 -3.732 -39.501 1.00 88.69 136 TRP A CA 1
ATOM 1099 C C . TRP A 1 136 ? 15.461 -3.093 -39.412 1.00 88.69 136 TRP A C 1
ATOM 1101 O O . TRP A 1 136 ? 15.289 -1.872 -39.483 1.00 88.69 136 TRP A O 1
ATOM 1111 N N . THR A 1 137 ? 14.450 -3.931 -39.190 1.00 89.56 137 THR A N 1
ATOM 1112 C CA . THR A 1 137 ? 13.090 -3.470 -38.904 1.00 89.56 137 THR A CA 1
ATOM 1113 C C . THR A 1 137 ? 12.970 -2.961 -37.464 1.00 89.56 137 THR A C 1
ATOM 1115 O O . THR A 1 137 ? 13.805 -3.256 -36.608 1.00 89.56 137 THR A O 1
ATOM 1118 N N . ASP A 1 138 ? 11.891 -2.236 -37.152 1.00 86.94 138 ASP A N 1
ATOM 1119 C CA . ASP A 1 138 ? 11.604 -1.821 -35.766 1.00 86.94 138 ASP A CA 1
ATOM 1120 C C . ASP A 1 138 ? 11.516 -3.022 -34.817 1.00 86.94 138 ASP A C 1
ATOM 1122 O O . ASP A 1 138 ? 11.928 -2.943 -33.658 1.00 86.94 138 ASP A O 1
ATOM 1126 N N . THR A 1 139 ? 11.018 -4.155 -35.316 1.00 88.44 139 THR A N 1
ATOM 1127 C CA . THR A 1 139 ? 10.941 -5.409 -34.565 1.00 88.44 139 THR A CA 1
ATOM 1128 C C . THR A 1 139 ? 12.327 -5.978 -34.272 1.00 88.44 139 THR A C 1
ATOM 1130 O O . THR A 1 139 ? 12.574 -6.389 -33.136 1.00 88.44 139 THR A O 1
ATOM 1133 N N . ASP A 1 140 ? 13.240 -5.960 -35.246 1.00 89.50 140 ASP A N 1
ATOM 1134 C CA . ASP A 1 140 ? 14.620 -6.428 -35.061 1.00 89.50 140 ASP A CA 1
ATOM 1135 C C . ASP A 1 140 ? 15.349 -5.579 -34.021 1.00 89.50 140 ASP A C 1
ATOM 1137 O O . ASP A 1 140 ? 15.983 -6.108 -33.106 1.00 89.50 140 ASP A O 1
ATOM 1141 N N . ILE A 1 141 ? 15.173 -4.258 -34.094 1.00 86.69 141 ILE A N 1
ATOM 1142 C CA . ILE A 1 141 ? 15.784 -3.321 -33.154 1.00 86.69 141 ILE A CA 1
ATOM 1143 C C . ILE A 1 141 ? 15.211 -3.495 -31.742 1.00 86.69 141 ILE A C 1
ATOM 1145 O O . ILE A 1 141 ? 15.964 -3.519 -30.768 1.00 86.69 141 ILE A O 1
ATOM 1149 N N . ASN A 1 142 ? 13.892 -3.667 -31.610 1.00 85.56 142 ASN A N 1
ATOM 1150 C CA . ASN A 1 142 ? 13.256 -3.901 -30.312 1.00 85.56 142 ASN A CA 1
ATOM 1151 C C . ASN A 1 142 ? 13.744 -5.213 -29.680 1.00 85.56 142 ASN A C 1
ATOM 1153 O O . ASN A 1 142 ? 14.079 -5.253 -28.494 1.00 85.56 142 ASN A O 1
ATOM 1157 N N . LYS A 1 143 ? 13.838 -6.279 -30.484 1.00 87.94 143 LYS A N 1
ATOM 1158 C CA . LYS A 1 143 ? 14.364 -7.576 -30.049 1.00 87.94 143 LYS A CA 1
ATOM 1159 C C . LYS A 1 143 ? 15.827 -7.466 -29.623 1.00 87.94 143 LYS A C 1
ATOM 1161 O O . LYS A 1 143 ? 16.185 -8.012 -28.582 1.00 87.94 143 LYS A O 1
ATOM 1166 N N . HIS A 1 144 ? 16.641 -6.724 -30.375 1.00 86.50 144 HIS A N 1
ATOM 1167 C CA . HIS A 1 144 ? 18.031 -6.458 -30.020 1.00 86.50 144 HIS A CA 1
ATOM 1168 C C . HIS A 1 144 ? 18.138 -5.718 -28.683 1.00 86.50 144 HIS A C 1
ATOM 1170 O O . HIS A 1 144 ? 18.779 -6.231 -27.770 1.00 86.50 144 HIS A O 1
ATOM 1176 N N . TRP A 1 145 ? 17.426 -4.598 -28.512 1.00 84.12 145 TRP A N 1
ATOM 1177 C CA . TRP A 1 145 ? 17.407 -3.831 -27.259 1.00 84.12 145 TRP A CA 1
ATOM 1178 C C . TRP A 1 145 ? 17.041 -4.696 -26.046 1.00 84.12 145 TRP A C 1
ATOM 1180 O O . TRP A 1 145 ? 17.698 -4.631 -25.008 1.00 84.12 145 TRP A O 1
ATOM 1190 N N . ARG A 1 146 ? 16.020 -5.552 -26.184 1.00 84.44 146 ARG A N 1
ATOM 1191 C CA . ARG A 1 146 ? 15.585 -6.473 -25.120 1.00 84.44 146 ARG A CA 1
ATOM 1192 C C . ARG A 1 146 ? 16.581 -7.597 -24.832 1.00 84.44 146 ARG A C 1
ATOM 1194 O O . ARG A 1 146 ? 16.550 -8.144 -23.736 1.00 84.44 146 ARG A O 1
ATOM 1201 N N . SER A 1 147 ? 17.426 -7.953 -25.797 1.00 87.75 147 SER A N 1
ATOM 1202 C CA . SER A 1 147 ? 18.481 -8.958 -25.622 1.00 87.75 147 SER A CA 1
ATOM 1203 C C . SER A 1 147 ? 19.767 -8.400 -25.001 1.00 87.75 147 SER A C 1
ATOM 1205 O O . SER A 1 147 ? 20.588 -9.180 -24.527 1.00 87.75 147 SER A O 1
ATOM 1207 N N . MET A 1 148 ? 19.939 -7.073 -24.991 1.00 86.94 148 MET A N 1
ATOM 1208 C CA . MET A 1 148 ? 21.111 -6.409 -24.419 1.00 86.94 148 MET A CA 1
ATOM 1209 C C . MET A 1 148 ? 21.109 -6.482 -22.891 1.00 86.94 148 MET A C 1
ATOM 1211 O O . MET A 1 148 ? 20.076 -6.350 -22.230 1.00 86.94 148 MET A O 1
ATOM 1215 N N . THR A 1 149 ? 22.298 -6.613 -22.318 1.00 89.06 149 THR A N 1
ATOM 1216 C CA . THR A 1 149 ? 22.525 -6.456 -20.882 1.00 89.06 149 THR A CA 1
ATOM 1217 C C . THR A 1 149 ? 22.288 -5.008 -20.444 1.00 89.06 149 THR A C 1
ATOM 1219 O O . THR A 1 149 ? 22.349 -4.066 -21.240 1.00 89.06 149 THR A O 1
ATOM 1222 N N . ARG A 1 150 ? 22.081 -4.793 -19.138 1.00 82.25 150 ARG A N 1
ATOM 1223 C CA . ARG A 1 150 ? 21.953 -3.435 -18.574 1.00 82.25 150 ARG A CA 1
ATOM 1224 C C . ARG A 1 150 ? 23.171 -2.555 -18.873 1.00 82.25 150 ARG A C 1
ATOM 1226 O O . ARG A 1 150 ? 23.016 -1.355 -19.095 1.00 82.25 150 ARG A O 1
ATOM 1233 N N . GLU A 1 151 ? 24.372 -3.132 -18.883 1.00 85.88 151 GLU A N 1
ATOM 1234 C CA . GLU A 1 151 ? 25.604 -2.389 -19.164 1.00 85.88 151 GLU A CA 1
ATOM 1235 C C . GLU A 1 151 ? 25.645 -1.920 -20.625 1.00 85.88 151 GLU A C 1
ATOM 1237 O O . GLU A 1 151 ? 25.959 -0.761 -20.902 1.00 85.88 151 GLU A O 1
ATOM 1242 N N . GLU A 1 152 ? 25.259 -2.787 -21.560 1.00 84.75 152 GLU A N 1
ATOM 1243 C CA . GLU A 1 152 ? 25.173 -2.456 -22.983 1.00 84.75 152 GLU A CA 1
ATOM 1244 C C . GLU A 1 152 ? 24.095 -1.398 -23.254 1.00 84.75 152 GLU A C 1
ATOM 1246 O O . GLU A 1 152 ? 24.357 -0.433 -23.974 1.00 84.75 152 GLU A O 1
ATOM 1251 N N . GLN A 1 153 ? 22.914 -1.513 -22.631 1.00 82.44 153 GLN A N 1
ATOM 1252 C CA . GLN A 1 153 ? 21.860 -0.493 -22.732 1.00 82.44 153 GLN A CA 1
ATOM 1253 C C . GLN A 1 153 ? 22.333 0.863 -22.185 1.00 82.44 153 GLN A C 1
ATOM 1255 O O . GLN A 1 153 ? 22.092 1.902 -22.799 1.00 82.44 153 GLN A O 1
ATOM 1260 N N . THR A 1 154 ? 23.065 0.864 -21.067 1.00 82.19 154 THR A N 1
ATOM 1261 C CA . THR A 1 154 ? 23.625 2.092 -20.477 1.00 82.19 154 THR A CA 1
ATOM 1262 C C . THR A 1 154 ? 24.649 2.744 -21.408 1.00 82.19 154 THR A C 1
ATOM 1264 O O . THR A 1 154 ? 24.604 3.956 -21.628 1.00 82.19 154 THR A O 1
ATOM 1267 N N . LYS A 1 155 ? 25.547 1.954 -22.013 1.00 84.19 155 LYS A N 1
ATOM 1268 C CA . LYS A 1 155 ? 26.514 2.455 -23.005 1.00 84.19 155 LYS A CA 1
ATOM 1269 C C . LYS A 1 155 ? 25.804 3.071 -24.212 1.00 84.19 155 LYS A C 1
ATOM 1271 O O . LYS A 1 155 ? 26.155 4.177 -24.617 1.00 84.19 155 LYS A O 1
ATOM 1276 N N . ALA A 1 156 ? 24.775 2.405 -24.733 1.00 80.25 156 ALA A N 1
ATOM 1277 C CA . ALA A 1 156 ? 23.960 2.909 -25.835 1.00 80.25 156 ALA A CA 1
ATOM 1278 C C . ALA A 1 156 ? 23.284 4.256 -25.508 1.00 80.25 156 ALA A C 1
ATOM 1280 O O . ALA A 1 156 ? 23.382 5.197 -26.296 1.00 80.25 156 ALA A O 1
ATOM 1281 N N . LEU A 1 157 ? 22.662 4.386 -24.330 1.00 80.12 157 LEU A N 1
ATOM 1282 C CA . LEU A 1 157 ? 22.031 5.638 -23.882 1.00 80.12 157 LEU A CA 1
ATOM 1283 C C . LEU A 1 157 ? 23.041 6.782 -23.714 1.00 80.12 157 LEU A C 1
ATOM 1285 O O . LEU A 1 157 ? 22.746 7.929 -24.059 1.00 80.12 157 LEU A O 1
ATOM 1289 N N . ASN A 1 158 ? 24.248 6.482 -23.230 1.00 82.75 158 ASN A N 1
ATOM 1290 C CA . ASN A 1 158 ? 25.313 7.476 -23.106 1.00 82.75 158 ASN A CA 1
ATOM 1291 C C . ASN A 1 158 ? 25.758 8.003 -24.477 1.00 82.75 158 ASN A C 1
ATOM 1293 O O . ASN A 1 158 ? 25.886 9.216 -24.646 1.00 82.75 158 ASN A O 1
ATOM 1297 N N . VAL A 1 159 ? 25.926 7.122 -25.471 1.00 80.19 159 VAL A N 1
ATOM 1298 C CA . VAL A 1 159 ? 26.252 7.521 -26.853 1.00 80.19 159 VAL A CA 1
ATOM 1299 C C . VAL A 1 159 ? 25.156 8.419 -27.434 1.00 80.19 159 VAL A C 1
ATOM 1301 O O . VAL A 1 159 ? 25.466 9.470 -27.994 1.00 80.19 159 VAL A O 1
ATOM 1304 N N . MET A 1 160 ? 23.879 8.070 -27.239 1.00 77.38 160 MET A N 1
ATOM 1305 C CA . MET A 1 160 ? 22.749 8.905 -27.678 1.00 77.38 160 MET A CA 1
ATOM 1306 C C . MET A 1 160 ? 22.767 10.290 -27.025 1.00 77.38 160 M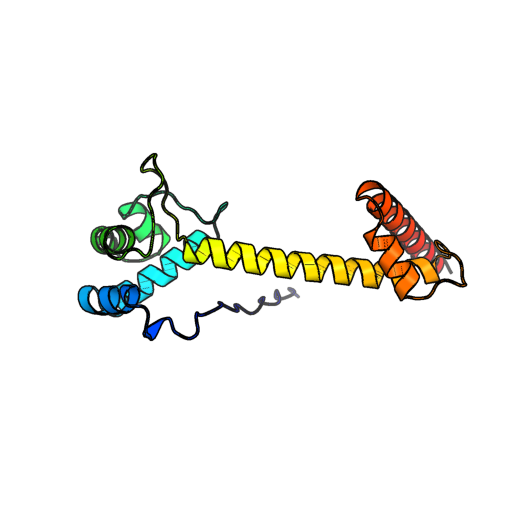ET A C 1
ATOM 1308 O O . MET A 1 160 ? 22.583 11.299 -27.703 1.00 77.38 160 MET A O 1
ATOM 1312 N N . THR A 1 161 ? 23.012 10.345 -25.713 1.00 79.38 161 THR A N 1
ATOM 1313 C CA . THR A 1 161 ? 23.039 11.598 -24.945 1.00 79.38 161 THR A CA 1
ATOM 1314 C C . THR A 1 161 ? 24.168 12.513 -25.419 1.00 79.38 161 THR A C 1
ATOM 1316 O O . THR A 1 161 ? 23.970 13.720 -25.554 1.00 79.38 161 THR A O 1
ATOM 1319 N N . LEU A 1 162 ? 25.346 11.953 -25.708 1.00 80.12 162 LEU A N 1
ATOM 1320 C CA . LEU A 1 162 ? 26.479 12.699 -26.261 1.00 80.12 162 LEU A CA 1
ATOM 1321 C C . LEU A 1 162 ? 26.162 13.259 -27.651 1.00 80.12 162 LEU A C 1
ATOM 1323 O O . LEU A 1 162 ? 26.404 14.435 -27.907 1.00 80.12 162 LEU A O 1
ATOM 1327 N N . HIS A 1 163 ? 25.561 12.450 -28.525 1.00 76.75 163 HIS A N 1
ATOM 1328 C CA . HIS A 1 163 ? 25.206 12.882 -29.876 1.00 76.75 163 HIS A CA 1
ATOM 1329 C C . HIS A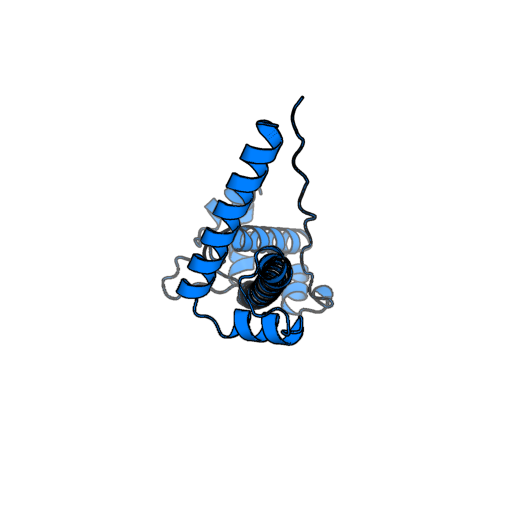 1 163 ? 24.108 13.960 -29.872 1.00 76.75 163 HIS A C 1
ATOM 1331 O O . HIS A 1 163 ? 24.136 14.894 -30.672 1.00 76.75 163 HIS A O 1
ATOM 1337 N N . GLN A 1 164 ? 23.158 13.874 -28.935 1.00 75.69 164 GLN A N 1
ATOM 1338 C CA . GLN A 1 164 ? 22.126 14.893 -28.749 1.00 75.69 164 GLN A CA 1
ATOM 1339 C C . GLN A 1 164 ? 22.723 16.230 -28.285 1.00 75.69 164 GLN A C 1
ATOM 1341 O O . GLN A 1 164 ? 22.309 17.277 -28.780 1.00 75.69 164 GLN A O 1
ATOM 1346 N N . LYS A 1 165 ? 23.720 16.207 -27.389 1.00 81.06 165 LYS A N 1
ATOM 1347 C CA . LYS A 1 165 ? 24.451 17.412 -26.963 1.00 81.06 165 LYS A CA 1
ATOM 1348 C C . LYS A 1 165 ? 25.220 18.058 -28.118 1.00 81.06 165 LYS A C 1
ATOM 1350 O O . LYS A 1 165 ? 25.040 19.247 -28.345 1.00 81.06 165 LYS A O 1
ATOM 1355 N N . ASP A 1 166 ? 25.965 17.276 -28.899 1.00 81.00 166 ASP A N 1
ATOM 1356 C CA . ASP A 1 166 ? 26.717 17.777 -30.064 1.00 81.00 166 ASP A CA 1
ATOM 1357 C C . ASP A 1 166 ? 25.796 18.431 -31.114 1.00 81.00 166 ASP A C 1
ATOM 1359 O O . ASP A 1 166 ? 26.099 19.490 -31.664 1.00 81.00 166 ASP A O 1
ATOM 1363 N N . ARG A 1 167 ? 24.607 17.858 -31.354 1.00 77.81 167 ARG A N 1
ATOM 1364 C CA . ARG A 1 167 ? 23.602 18.468 -32.242 1.00 77.81 167 ARG A CA 1
ATOM 1365 C C . ARG A 1 167 ? 23.037 19.780 -31.702 1.00 77.81 167 ARG A C 1
ATOM 1367 O O . ARG A 1 167 ? 22.816 20.697 -32.490 1.00 77.81 167 ARG A O 1
ATOM 1374 N N . LEU A 1 168 ? 22.776 19.862 -30.397 1.00 77.69 168 LEU A N 1
ATOM 1375 C CA . LEU A 1 168 ? 22.283 21.087 -29.762 1.00 77.69 168 LEU A CA 1
ATOM 1376 C C . LEU A 1 168 ? 23.342 22.191 -29.812 1.00 77.69 168 LEU A C 1
ATOM 1378 O O . LEU A 1 168 ? 23.015 23.308 -30.194 1.00 77.69 168 LEU A O 1
ATOM 1382 N N . GLU A 1 169 ? 24.603 21.864 -29.527 1.00 78.81 169 GLU A N 1
ATOM 1383 C CA . GLU A 1 169 ? 25.726 22.806 -29.597 1.00 78.81 169 GLU A CA 1
ATOM 1384 C C . GLU A 1 169 ? 25.938 23.348 -31.018 1.00 78.81 169 GLU A C 1
ATOM 1386 O O . GLU A 1 169 ? 26.128 24.551 -31.206 1.00 78.81 169 GLU A O 1
ATOM 1391 N N . LYS A 1 170 ? 25.833 22.489 -32.040 1.00 78.56 170 LYS A N 1
ATOM 1392 C CA . LYS A 1 170 ? 25.891 22.903 -33.453 1.00 78.56 170 LYS A CA 1
ATOM 1393 C C . LYS A 1 170 ? 24.711 23.781 -33.869 1.00 78.56 170 LYS A C 1
ATOM 1395 O O . LYS A 1 170 ? 24.897 24.667 -34.693 1.00 78.56 170 LYS A O 1
ATOM 1400 N N . ALA A 1 171 ? 23.522 23.553 -33.311 1.00 75.50 171 ALA A N 1
ATOM 1401 C CA . ALA A 1 171 ? 22.330 24.352 -33.594 1.00 75.50 171 ALA A CA 1
ATOM 1402 C C . ALA A 1 171 ? 22.321 25.710 -32.871 1.00 75.50 171 ALA A C 1
ATOM 1404 O O . ALA A 1 171 ? 21.647 26.627 -33.322 1.00 75.50 171 ALA A O 1
ATOM 1405 N N . THR A 1 172 ? 23.043 25.848 -31.755 1.00 73.38 172 THR A N 1
ATOM 1406 C CA . THR A 1 172 ? 23.196 27.128 -31.041 1.00 73.38 172 THR A CA 1
ATOM 1407 C C . THR A 1 172 ? 24.343 27.991 -31.565 1.00 73.38 172 THR A C 1
ATOM 1409 O O . THR A 1 172 ? 24.342 29.195 -31.329 1.00 73.38 172 THR A O 1
ATOM 1412 N N . ASN A 1 173 ? 25.318 27.386 -32.251 1.00 68.31 173 ASN A N 1
ATOM 1413 C CA . ASN A 1 173 ? 26.523 28.056 -32.752 1.00 68.31 173 ASN A CA 1
ATOM 1414 C C . ASN A 1 173 ? 26.497 28.349 -34.268 1.00 68.31 173 ASN A C 1
ATOM 1416 O O . ASN A 1 173 ? 27.514 28.789 -34.806 1.00 68.31 173 ASN A O 1
ATOM 1420 N N . GLY A 1 174 ? 25.380 28.086 -34.955 1.00 51.12 174 GLY A N 1
ATOM 1421 C CA . GLY A 1 174 ? 25.159 28.381 -36.378 1.00 51.12 174 GLY A CA 1
ATOM 1422 C C . GLY A 1 174 ? 23.955 29.285 -36.575 1.00 51.12 174 GLY A C 1
ATOM 1423 O O . GLY A 1 174 ? 24.002 30.096 -37.524 1.00 51.12 174 GLY A O 1
#

Sequence (174 aa):
MAIIGTDMNSYFAHDSNAREDARMITLQRKHGYQGIGIYWALIELLRQNMNYEYQYDPENLAYILRVSDDTAELIESIILNFDLFEIDPTGRYFFSYDLNANMEFMESKRQKLSESGAAGAAVTNFKLYGIVPDNWTDTDINKHWRSMTREEQTKALNVMTLHQKDRLEKATNG

Radius of gyration: 24.76 Å; chains: 1; bounding box: 48×45×65 Å